Protein AF-A0A925VIQ0-F1 (afdb_monomer)

Mean predicted aligned error: 2.48 Å

Structure (mmCIF, N/CA/C/O backbone):
data_AF-A0A925VIQ0-F1
#
_entry.id   AF-A0A925VIQ0-F1
#
loop_
_atom_site.group_PDB
_atom_site.id
_atom_site.type_symbol
_atom_site.label_atom_id
_atom_site.label_alt_id
_atom_site.label_comp_id
_atom_site.label_asym_id
_atom_site.label_entity_id
_atom_site.label_seq_id
_atom_site.pdbx_PDB_ins_code
_atom_site.Cartn_x
_atom_site.Cartn_y
_atom_site.Cartn_z
_atom_site.occupancy
_atom_site.B_iso_or_equiv
_atom_site.auth_seq_id
_atom_site.auth_comp_id
_atom_site.auth_asym_id
_atom_site.auth_atom_id
_atom_site.pdbx_PDB_model_num
ATOM 1 N N . MET A 1 1 ? -12.590 5.733 4.194 1.00 74.00 1 MET A N 1
ATOM 2 C CA . MET A 1 1 ? -11.383 4.900 4.002 1.00 74.00 1 MET A CA 1
ATOM 3 C C . MET A 1 1 ? -10.376 5.705 3.195 1.00 74.00 1 MET A C 1
ATOM 5 O O . MET A 1 1 ? -10.783 6.330 2.224 1.00 74.00 1 MET A O 1
ATOM 9 N N . LYS A 1 2 ? -9.115 5.777 3.623 1.00 90.75 2 LYS A N 1
ATOM 10 C CA . LYS A 1 2 ? -8.053 6.558 2.976 1.00 90.75 2 LYS A CA 1
ATOM 11 C C . LYS A 1 2 ? -7.187 5.619 2.140 1.00 90.75 2 LYS A C 1
ATOM 13 O O . LYS A 1 2 ? -6.654 4.655 2.680 1.00 90.75 2 LYS A O 1
ATOM 18 N N . ARG A 1 3 ? -7.044 5.910 0.848 1.00 96.62 3 ARG A N 1
ATOM 19 C CA . ARG A 1 3 ? -6.217 5.129 -0.081 1.00 96.62 3 ARG A CA 1
ATOM 20 C C . ARG A 1 3 ? -4.815 5.719 -0.156 1.00 96.62 3 ARG A C 1
ATOM 22 O O . ARG A 1 3 ? -4.673 6.929 -0.311 1.00 96.62 3 ARG A O 1
ATOM 29 N N . TRP A 1 4 ? -3.806 4.866 -0.061 1.00 96.50 4 TRP A N 1
ATOM 30 C CA . TRP A 1 4 ? -2.398 5.246 -0.033 1.00 96.50 4 TRP A CA 1
ATOM 31 C C . TRP A 1 4 ? -1.632 4.611 -1.186 1.00 96.50 4 TRP A C 1
ATOM 33 O O . TRP A 1 4 ? -1.856 3.452 -1.526 1.00 96.50 4 TRP A O 1
ATOM 43 N N . GLY A 1 5 ? -0.693 5.365 -1.753 1.00 96.12 5 GLY A N 1
ATOM 44 C CA . GLY A 1 5 ? 0.289 4.868 -2.710 1.00 96.12 5 GLY A CA 1
ATOM 45 C C . GLY A 1 5 ? 1.703 5.217 -2.254 1.00 96.12 5 GLY A C 1
ATOM 46 O O . GLY A 1 5 ? 1.915 6.281 -1.672 1.00 96.12 5 GLY A O 1
ATOM 47 N N . ILE A 1 6 ? 2.667 4.333 -2.513 1.00 96.38 6 ILE A N 1
ATOM 48 C CA . ILE A 1 6 ? 4.082 4.555 -2.186 1.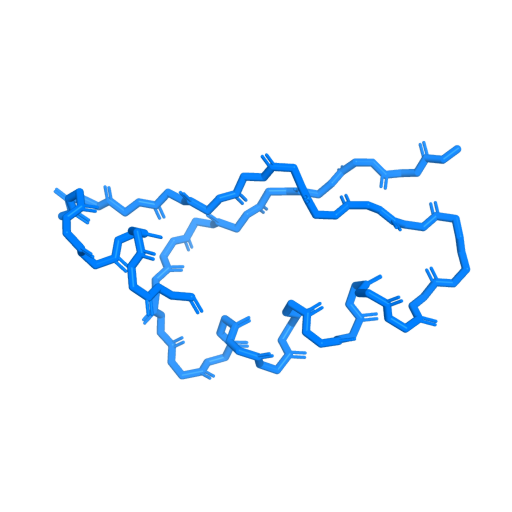00 96.38 6 ILE A CA 1
ATOM 49 C C . ILE A 1 6 ? 4.883 4.737 -3.478 1.00 96.38 6 ILE A C 1
ATOM 51 O O . ILE A 1 6 ? 4.823 3.905 -4.382 1.00 96.38 6 ILE A O 1
ATOM 55 N N . LEU A 1 7 ? 5.671 5.812 -3.547 1.00 95.94 7 LEU A N 1
ATOM 56 C CA . LEU A 1 7 ? 6.643 6.047 -4.615 1.00 95.94 7 LEU A CA 1
ATOM 57 C C . LEU A 1 7 ? 8.050 5.713 -4.111 1.00 95.94 7 LEU A C 1
ATOM 59 O O . LEU A 1 7 ? 8.607 6.405 -3.260 1.00 95.94 7 LEU A O 1
ATOM 63 N N . GLY A 1 8 ? 8.627 4.649 -4.660 1.00 93.69 8 GLY A N 1
ATOM 64 C CA . GLY A 1 8 ? 9.931 4.117 -4.293 1.00 93.69 8 GLY A CA 1
ATOM 65 C C . GLY A 1 8 ? 9.858 2.853 -3.433 1.00 93.69 8 GLY A C 1
ATOM 66 O O . GL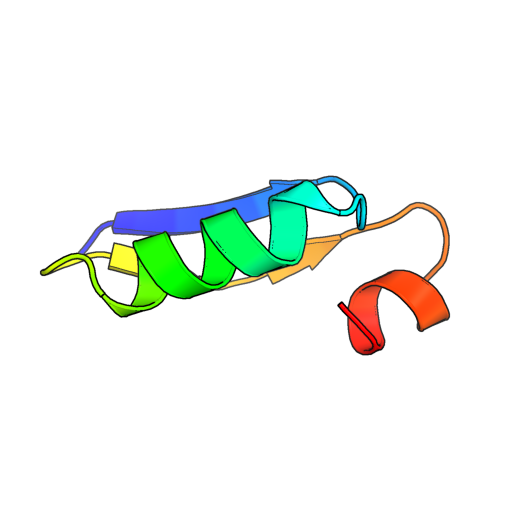Y A 1 8 ? 8.874 2.556 -2.761 1.00 93.69 8 GLY A O 1
ATOM 67 N N . THR A 1 9 ? 10.952 2.094 -3.454 1.00 95.62 9 THR A N 1
ATOM 68 C CA . THR A 1 9 ? 11.064 0.760 -2.832 1.00 95.62 9 THR A CA 1
ATOM 69 C C . THR A 1 9 ? 12.236 0.718 -1.850 1.00 95.62 9 THR A C 1
ATOM 71 O O . THR A 1 9 ? 13.004 -0.243 -1.797 1.00 95.62 9 THR A O 1
ATOM 74 N N . GLY A 1 10 ? 12.455 1.827 -1.137 1.00 93.62 10 GLY A N 1
ATOM 75 C CA . GLY A 1 10 ? 13.499 1.932 -0.120 1.00 93.62 10 GLY A CA 1
ATOM 76 C C . GLY A 1 10 ? 13.165 1.099 1.121 1.00 93.62 10 GLY A C 1
ATOM 77 O O . GLY A 1 10 ? 12.050 0.613 1.283 1.00 93.62 10 GLY A O 1
ATOM 78 N N . ARG A 1 11 ? 14.108 0.975 2.065 1.00 91.88 11 ARG A N 1
ATOM 79 C CA . ARG A 1 11 ? 13.884 0.196 3.305 1.00 91.88 11 ARG A CA 1
ATOM 80 C C . ARG A 1 11 ? 12.662 0.665 4.107 1.00 91.88 11 ARG A C 1
ATOM 82 O O . ARG A 1 11 ? 12.049 -0.137 4.805 1.00 91.88 11 ARG A O 1
ATOM 89 N N . ILE A 1 12 ? 12.311 1.949 4.006 1.00 93.62 12 ILE A N 1
ATOM 90 C CA . ILE A 1 12 ? 11.141 2.526 4.677 1.00 93.62 12 ILE A CA 1
ATOM 91 C C . ILE A 1 12 ? 9.816 1.987 4.124 1.00 93.62 12 ILE A C 1
ATOM 93 O O . ILE A 1 12 ? 8.868 1.880 4.893 1.00 93.62 12 ILE A O 1
ATOM 97 N N . THR A 1 13 ? 9.757 1.581 2.849 1.00 95.50 13 THR A N 1
ATOM 98 C CA . THR A 1 13 ? 8.535 1.085 2.193 1.00 95.50 13 THR A CA 1
ATOM 99 C C . THR A 1 13 ? 7.919 -0.071 2.975 1.00 95.50 13 THR A C 1
ATOM 101 O O . THR A 1 13 ? 6.723 -0.049 3.238 1.00 95.50 13 THR A O 1
ATOM 104 N N . ARG A 1 14 ? 8.739 -1.006 3.477 1.00 93.94 14 ARG A N 1
ATOM 105 C CA . ARG A 1 14 ? 8.267 -2.136 4.297 1.00 93.94 14 ARG A CA 1
ATOM 106 C C . ARG A 1 14 ? 7.640 -1.692 5.619 1.00 93.94 14 ARG A C 1
ATOM 108 O O . ARG A 1 14 ? 6.603 -2.205 6.021 1.00 93.94 14 ARG A O 1
ATOM 115 N N . LYS A 1 15 ? 8.264 -0.720 6.294 1.00 95.81 15 LYS A N 1
ATOM 116 C CA . LYS A 1 15 ? 7.754 -0.176 7.564 1.00 95.81 15 LYS A CA 1
ATOM 117 C C . LYS A 1 15 ? 6.465 0.614 7.347 1.00 95.81 15 LYS A C 1
ATOM 119 O O . LYS A 1 15 ? 5.532 0.486 8.131 1.00 95.81 15 LYS A O 1
ATOM 124 N N . LEU A 1 16 ? 6.416 1.409 6.280 1.00 95.31 16 LEU A N 1
ATOM 125 C CA . LEU A 1 16 ? 5.252 2.210 5.926 1.00 95.31 16 LEU A CA 1
ATOM 126 C C . LEU A 1 16 ? 4.071 1.329 5.507 1.00 95.31 16 LEU A C 1
ATOM 128 O O . LEU A 1 16 ? 2.968 1.551 5.990 1.00 95.31 16 LEU A O 1
ATOM 132 N N . ALA A 1 17 ? 4.298 0.309 4.676 1.00 95.81 17 ALA A N 1
ATOM 133 C CA . ALA A 1 17 ? 3.262 -0.646 4.291 1.00 95.81 17 ALA A CA 1
ATOM 134 C C . ALA A 1 17 ? 2.666 -1.341 5.523 1.00 95.81 17 ALA A C 1
ATOM 136 O O . ALA A 1 17 ? 1.450 -1.335 5.698 1.00 95.81 17 ALA A O 1
ATOM 137 N N . ALA A 1 18 ? 3.511 -1.837 6.436 1.00 96.00 18 ALA A N 1
ATOM 138 C CA . ALA A 1 18 ? 3.054 -2.434 7.690 1.00 96.00 18 ALA A CA 1
ATOM 139 C C . ALA A 1 18 ? 2.220 -1.456 8.540 1.00 96.00 18 ALA A C 1
ATOM 141 O O . ALA A 1 18 ? 1.172 -1.831 9.061 1.00 96.00 18 ALA A O 1
ATOM 142 N N . ALA A 1 19 ? 2.643 -0.192 8.641 1.00 96.25 19 ALA A N 1
ATOM 143 C CA . ALA A 1 19 ? 1.899 0.834 9.369 1.00 96.25 19 ALA A CA 1
ATOM 144 C C . ALA A 1 19 ? 0.545 1.162 8.714 1.00 96.25 19 ALA A C 1
ATOM 146 O O . ALA A 1 19 ? -0.444 1.329 9.422 1.00 96.25 19 ALA A O 1
ATOM 147 N N . ILE A 1 20 ? 0.481 1.220 7.379 1.00 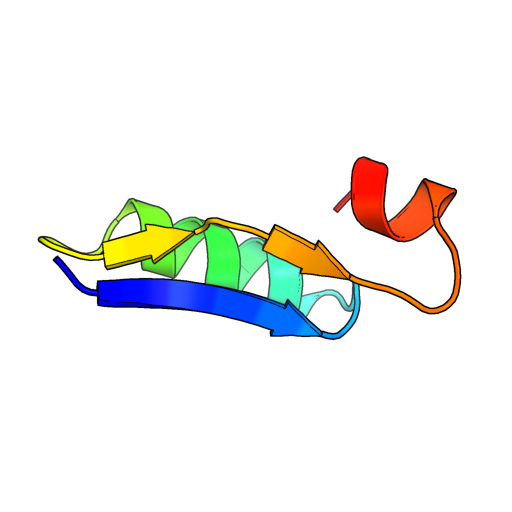96.12 20 ILE A N 1
ATOM 148 C CA . ILE A 1 20 ? -0.770 1.441 6.638 1.00 96.12 20 ILE A CA 1
ATOM 149 C C . ILE A 1 20 ? -1.731 0.270 6.859 1.00 96.12 20 ILE A C 1
ATOM 151 O O . ILE A 1 20 ? -2.903 0.508 7.127 1.00 96.12 20 ILE A O 1
ATOM 155 N N . HIS A 1 21 ? -1.244 -0.974 6.812 1.00 94.81 21 HIS A N 1
ATOM 156 C CA . HIS A 1 21 ? -2.069 -2.159 7.072 1.00 94.81 21 HIS A CA 1
ATOM 157 C C . HIS A 1 21 ? -2.588 -2.231 8.515 1.00 94.81 21 HIS A C 1
ATOM 159 O O . HIS A 1 21 ? -3.682 -2.739 8.740 1.00 94.81 21 HIS A O 1
ATOM 165 N N . ALA A 1 22 ? -1.830 -1.717 9.487 1.00 96.94 22 ALA A N 1
ATOM 166 C CA . ALA A 1 22 ? -2.252 -1.664 10.887 1.00 96.94 22 ALA A CA 1
ATOM 167 C C . ALA A 1 22 ? -3.218 -0.502 11.192 1.00 96.94 22 ALA A C 1
ATOM 169 O O . ALA A 1 22 ? -3.927 -0.531 12.198 1.00 96.94 22 ALA A O 1
ATOM 170 N N . ALA A 1 23 ? -3.237 0.542 10.360 1.00 96.38 2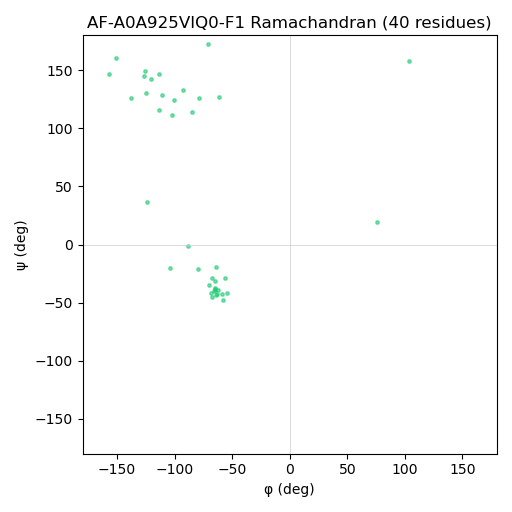3 ALA A N 1
ATOM 171 C CA . ALA A 1 23 ? -4.037 1.732 10.603 1.00 96.38 23 ALA A CA 1
ATOM 172 C C . ALA A 1 23 ? -5.513 1.510 10.240 1.00 96.38 23 ALA A C 1
ATOM 174 O O . ALA A 1 23 ? -5.867 1.186 9.105 1.00 96.38 23 ALA A O 1
ATOM 175 N N . ALA A 1 24 ? -6.405 1.777 11.197 1.00 95.75 24 ALA A N 1
ATOM 176 C CA . ALA A 1 24 ? -7.839 1.709 10.957 1.00 95.75 24 ALA A CA 1
ATOM 177 C C . ALA A 1 24 ? -8.267 2.713 9.871 1.00 95.75 24 ALA A C 1
ATOM 179 O O . ALA A 1 24 ? -7.998 3.915 9.946 1.00 95.75 24 ALA A O 1
ATOM 180 N N . GLY A 1 25 ? -8.966 2.207 8.854 1.00 95.44 25 GLY A N 1
ATOM 181 C CA . GLY A 1 25 ? -9.497 3.019 7.763 1.00 95.44 25 GLY A CA 1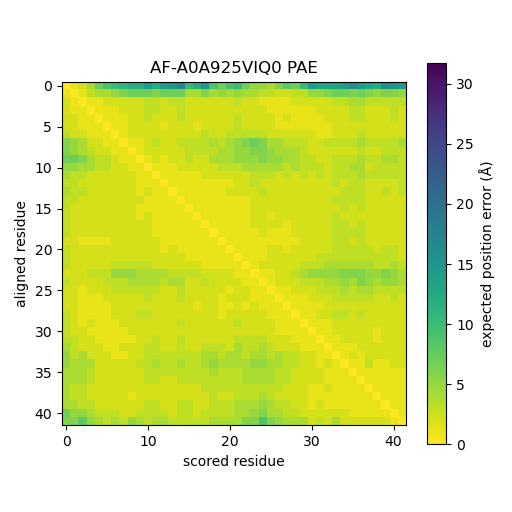
ATOM 182 C C . GLY A 1 25 ? -8.457 3.474 6.738 1.00 95.44 25 GLY A C 1
ATOM 183 O O . GLY A 1 25 ? -8.751 4.419 6.000 1.00 95.44 25 GLY A O 1
ATOM 184 N N . ALA A 1 26 ? -7.292 2.826 6.668 1.00 96.88 26 ALA A N 1
ATOM 185 C CA . ALA A 1 26 ? -6.300 3.019 5.616 1.00 96.88 26 ALA A CA 1
ATOM 186 C C . ALA A 1 26 ? -6.142 1.758 4.751 1.00 96.88 26 ALA A C 1
ATOM 188 O O . ALA A 1 26 ? -6.277 0.637 5.228 1.00 96.88 26 ALA A O 1
ATOM 189 N N . GLU A 1 27 ? -5.862 1.960 3.467 1.00 97.00 27 GLU A N 1
ATOM 190 C CA . GLU A 1 27 ? -5.651 0.896 2.487 1.00 97.00 27 GLU A CA 1
ATOM 191 C C . GLU A 1 27 ? -4.463 1.270 1.596 1.00 97.00 27 GLU A C 1
ATOM 193 O O . GLU A 1 27 ? -4.441 2.358 1.013 1.00 97.00 27 GLU A O 1
ATOM 198 N N . LEU A 1 28 ? -3.472 0.384 1.486 1.00 96.50 28 LEU A N 1
ATOM 199 C CA . LEU A 1 28 ? -2.370 0.530 0.536 1.00 96.50 28 LEU A CA 1
ATOM 200 C C . LEU A 1 28 ? -2.808 -0.031 -0.820 1.00 96.50 28 LEU A C 1
ATOM 202 O O . LEU A 1 28 ? -3.014 -1.234 -0.942 1.00 96.50 28 LEU A O 1
ATOM 206 N N . VAL A 1 29 ? -2.932 0.830 -1.832 1.00 97.25 29 VAL A N 1
ATOM 207 C CA . VAL A 1 29 ? -3.463 0.450 -3.155 1.00 97.25 29 VAL A CA 1
ATOM 208 C C . VAL A 1 29 ? -2.390 0.308 -4.233 1.00 97.25 29 VAL A C 1
ATOM 210 O O . VAL A 1 29 ? -2.642 -0.318 -5.259 1.00 97.25 29 VAL A O 1
ATOM 213 N N . ALA A 1 30 ? -1.206 0.900 -4.042 1.00 96.50 30 ALA A N 1
ATOM 214 C CA . ALA A 1 30 ? -0.136 0.838 -5.035 1.00 96.50 30 ALA A CA 1
ATOM 215 C C . ALA A 1 30 ? 1.260 1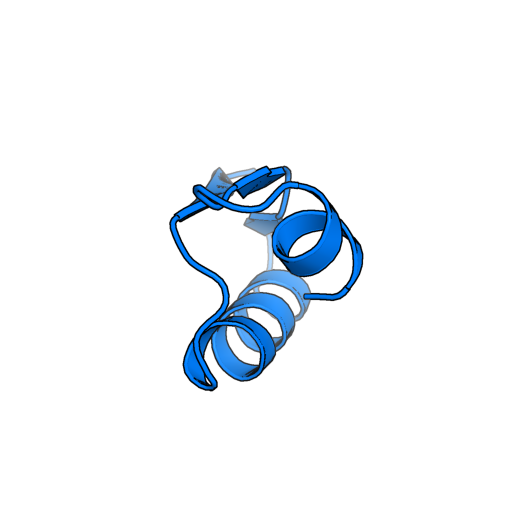.075 -4.442 1.00 96.50 30 ALA A C 1
ATOM 217 O O . ALA A 1 30 ? 1.446 1.912 -3.556 1.00 96.50 30 ALA A O 1
ATOM 218 N N . ILE A 1 31 ? 2.258 0.410 -5.023 1.00 96.56 31 ILE A N 1
ATOM 219 C CA . ILE A 1 31 ? 3.679 0.741 -4.885 1.00 96.56 31 ILE A CA 1
ATOM 220 C C . ILE A 1 31 ? 4.237 0.920 -6.295 1.00 96.56 31 ILE A C 1
ATOM 222 O O . ILE A 1 31 ? 4.032 0.074 -7.163 1.00 96.56 31 ILE A O 1
ATOM 226 N N . ALA A 1 32 ? 4.939 2.022 -6.536 1.00 96.94 32 ALA A N 1
ATOM 227 C CA . ALA A 1 32 ? 5.536 2.319 -7.829 1.00 96.94 32 ALA A CA 1
ATOM 228 C C . ALA A 1 32 ? 7.031 2.611 -7.702 1.00 96.94 32 ALA A C 1
ATOM 230 O O . ALA A 1 32 ? 7.522 3.125 -6.699 1.00 96.94 32 ALA A O 1
ATOM 231 N N . SER A 1 33 ? 7.770 2.270 -8.750 1.00 96.31 33 SER A N 1
ATOM 232 C CA . SER A 1 33 ? 9.211 2.465 -8.854 1.00 96.31 33 SER A CA 1
ATOM 233 C C . SER A 1 33 ? 9.586 2.660 -10.315 1.00 96.31 33 SER A C 1
ATOM 235 O O . SER A 1 33 ? 8.850 2.251 -11.210 1.00 96.31 33 SER A O 1
ATOM 237 N N . ARG A 1 34 ? 10.765 3.241 -10.554 1.00 96.50 34 ARG A N 1
ATOM 238 C CA . ARG A 1 34 ? 11.369 3.288 -11.897 1.00 96.50 34 ARG A CA 1
ATOM 239 C C . ARG A 1 34 ? 11.721 1.891 -12.424 1.00 96.50 34 ARG A C 1
ATOM 241 O O . ARG A 1 34 ? 11.886 1.718 -13.622 1.00 96.50 34 ARG A O 1
ATOM 248 N N . ASP A 1 35 ? 11.830 0.910 -11.529 1.00 95.38 35 ASP A N 1
ATOM 249 C CA . ASP A 1 35 ? 12.055 -0.500 -11.837 1.00 95.38 35 ASP A CA 1
ATOM 250 C C . ASP A 1 35 ? 10.814 -1.310 -11.435 1.00 95.38 35 ASP A C 1
ATOM 252 O O . ASP A 1 35 ? 10.468 -1.400 -10.252 1.00 95.38 35 ASP A O 1
ATOM 256 N N . LYS A 1 36 ? 10.150 -1.910 -12.428 1.00 94.81 36 LYS A N 1
ATOM 257 C CA . LYS A 1 36 ? 8.926 -2.696 -12.232 1.00 94.81 36 LYS A CA 1
ATOM 258 C C . LYS A 1 36 ? 9.152 -3.918 -11.339 1.00 94.81 36 LYS A C 1
ATOM 260 O O . LYS A 1 36 ? 8.296 -4.213 -10.510 1.00 94.81 36 LYS A O 1
ATOM 265 N N . ALA A 1 37 ? 10.287 -4.604 -11.467 1.00 95.81 37 ALA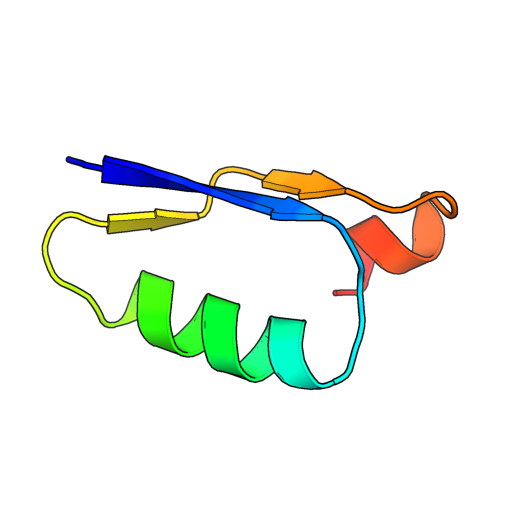 A N 1
ATOM 266 C CA . ALA A 1 37 ? 10.584 -5.779 -10.651 1.00 95.81 37 ALA A CA 1
ATOM 267 C C . ALA A 1 37 ? 10.731 -5.390 -9.175 1.00 95.81 37 ALA A C 1
ATOM 269 O O . ALA A 1 37 ? 10.207 -6.070 -8.295 1.00 95.81 37 ALA A O 1
ATOM 270 N N . ARG A 1 38 ? 11.357 -4.238 -8.901 1.00 94.56 38 ARG A N 1
ATOM 271 C CA . ARG A 1 38 ? 11.446 -3.707 -7.533 1.00 94.56 38 ARG A CA 1
ATOM 272 C C . ARG A 1 38 ? 10.090 -3.330 -6.953 1.00 94.56 38 ARG A C 1
ATOM 274 O O . ARG A 1 38 ? 9.894 -3.541 -5.765 1.00 94.56 38 ARG A O 1
ATOM 281 N N . ALA A 1 39 ? 9.184 -2.766 -7.752 1.00 94.38 39 ALA A N 1
ATOM 282 C CA . ALA A 1 39 ? 7.836 -2.429 -7.288 1.00 94.38 39 ALA A CA 1
ATOM 283 C C . ALA A 1 39 ? 7.022 -3.678 -6.914 1.00 94.38 39 ALA A C 1
ATOM 285 O O . ALA A 1 39 ? 6.296 -3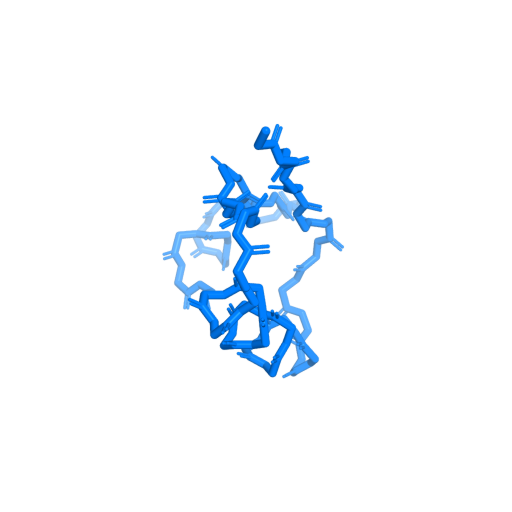.649 -5.930 1.00 94.38 39 ALA A O 1
ATOM 286 N N . ILE A 1 40 ? 7.179 -4.773 -7.666 1.00 93.44 40 ILE A N 1
ATOM 287 C CA . ILE A 1 40 ? 6.509 -6.055 -7.393 1.00 93.44 40 ILE A CA 1
ATOM 288 C C . ILE A 1 40 ? 7.068 -6.731 -6.130 1.00 93.44 40 ILE A C 1
ATOM 290 O O . ILE A 1 40 ? 6.330 -7.391 -5.409 1.00 93.44 40 ILE A O 1
ATOM 294 N N . ALA A 1 41 ? 8.368 -6.582 -5.868 1.00 92.00 41 ALA A N 1
ATOM 295 C CA . ALA A 1 41 ? 9.052 -7.229 -4.745 1.00 92.00 41 ALA A CA 1
ATOM 296 C C . ALA A 1 41 ? 9.032 -6.431 -3.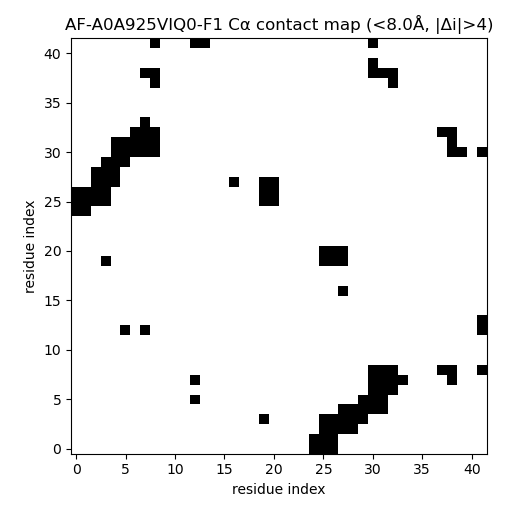423 1.00 92.00 41 ALA A C 1
ATOM 298 O O . ALA A 1 41 ? 9.643 -6.874 -2.443 1.00 92.00 41 ALA A O 1
ATOM 299 N N . ALA A 1 42 ? 8.439 -5.235 -3.413 1.00 86.94 42 ALA A N 1
ATOM 300 C CA . ALA A 1 42 ? 8.429 -4.319 -2.269 1.00 86.94 42 ALA A CA 1
ATOM 301 C C . ALA A 1 42 ? 7.299 -4.625 -1.287 1.00 86.94 42 ALA A C 1
ATOM 303 O O . ALA A 1 42 ? 7.596 -4.548 -0.070 1.00 86.94 42 ALA A O 1
#

Sequence (42 aa):
MKRWGILGTGRITRKLAAAIHAAAGAELVAIASRDKARAIAA

Secondary structure (DSSP, 8-state):
-EEEEEE--SHHHHHHHHHHHHSTTEEEEEEE-SSHHHHHT-

pLDDT: mean 94.68, std 3.77, range [74.0, 97.25]

Nearest PDB structures (foldseek):
  1ydw-assembly1_B  TM=8.455E-01  e=5.938E-02  Arabidopsis thaliana
  3db2-assembly2_B  TM=8.841E-01  e=3.612E-01  Desulfitobacterium hafniense DCB-2
  3db2-assembly2_A  TM=8.752E-01  e=6.295E-01  Desulfitobacterium hafniense DCB-2
  3e18-assembly1_B  TM=8.671E-01  e=2.901E+00  Listeria innocua
  3e18-assembly1_A  TM=8.537E-01  e=4.105E+00  Listeria innocua

Solvent-accessible surface area (backbone atoms only — not comparable to full-atom values): 2541 Å² total; per-residue (Å²): 119,47,81,40,71,42,85,47,67,53,84,61,43,53,58,51,52,53,50,34,71,70,36,88,59,42,42,78,76,48,58,41,47,99,45,66,70,52,29,76,73,86

Radius of gyration: 10.21 Å; Cα contacts (8 Å, |Δi|>4): 55; chains: 1; bounding box: 25×14×23 Å

Foldseek 3Di:
DAEDEAEDLDPCVVVVQVVQVVDPPGDYDAYDYPDPVSRVVD